Protein AF-A0A958J707-F1 (afdb_monomer_lite)

Radius of gyration: 24.44 Å; chains: 1; bounding box: 51×22×70 Å

Foldseek 3Di:
DVVVVVVVVVCVCCPDPVNVVVVVVVVVVVVVLLVQLQVVLVVQQVVLVVLVVVLVVVVVPDPDPVPDDDDDQDRDDSVCSSVVPVNVVVVRD

Structure (mmCIF, N/CA/C/O backbone):
data_AF-A0A958J707-F1
#
_entry.id   AF-A0A958J707-F1
#
loop_
_atom_site.group_PDB
_atom_site.id
_atom_site.type_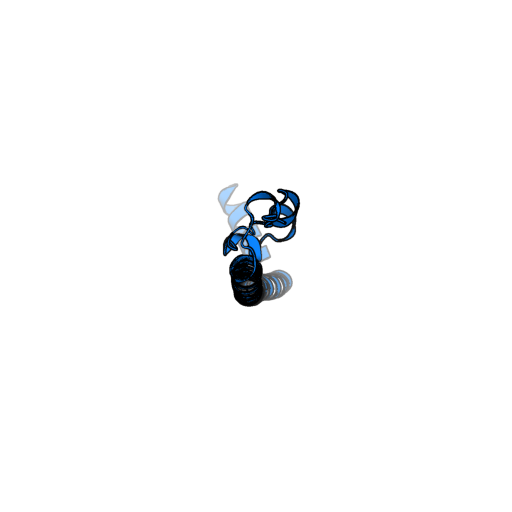symbol
_atom_site.label_atom_id
_atom_site.label_alt_id
_atom_site.label_comp_id
_atom_site.label_asym_id
_atom_site.label_entity_id
_atom_site.label_seq_id
_atom_site.pdbx_PDB_ins_code
_atom_site.Cartn_x
_atom_site.Cartn_y
_atom_site.Cartn_z
_atom_site.occupancy
_atom_site.B_iso_or_equiv
_atom_site.auth_seq_id
_atom_site.auth_comp_id
_atom_site.auth_asym_id
_atom_site.auth_atom_id
_atom_site.pdbx_PDB_model_num
ATOM 1 N N . MET A 1 1 ? -16.411 9.822 37.894 1.00 76.19 1 MET A N 1
ATOM 2 C CA . MET A 1 1 ? -17.665 10.195 37.204 1.00 76.19 1 MET A CA 1
ATOM 3 C C . MET A 1 1 ? -17.485 10.176 35.685 1.00 76.19 1 MET A C 1
ATOM 5 O O . MET A 1 1 ? -17.980 9.247 35.069 1.00 76.19 1 MET A O 1
ATOM 9 N N . LEU A 1 2 ? -16.693 11.081 35.089 1.00 82.06 2 LEU A N 1
ATOM 10 C CA . LEU A 1 2 ? -16.462 11.157 33.629 1.00 82.06 2 LEU A CA 1
ATOM 11 C C . LEU A 1 2 ? -15.977 9.849 32.973 1.00 82.06 2 LEU A C 1
ATOM 13 O O . LEU A 1 2 ? -16.553 9.413 31.986 1.00 82.06 2 LEU A O 1
ATOM 17 N N . LYS A 1 3 ? -14.980 9.174 33.561 1.00 88.00 3 LYS A N 1
ATOM 18 C CA . LYS A 1 3 ? -14.465 7.883 33.058 1.00 88.00 3 LYS A CA 1
ATOM 19 C C . LYS A 1 3 ? -15.549 6.799 32.959 1.00 88.00 3 LYS A C 1
ATOM 21 O O . LYS A 1 3 ? -15.589 6.061 31.987 1.00 88.00 3 LYS A O 1
ATOM 26 N N . LEU A 1 4 ? -16.426 6.736 33.961 1.00 88.56 4 LEU A N 1
ATOM 27 C CA . LEU A 1 4 ? -17.501 5.744 34.064 1.00 88.56 4 LEU A CA 1
ATOM 28 C C . LEU A 1 4 ? -18.600 5.996 33.023 1.00 88.56 4 LEU A C 1
ATOM 30 O O . LEU A 1 4 ? -19.151 5.055 32.466 1.00 88.56 4 LEU A O 1
ATOM 34 N N . ILE A 1 5 ? -18.874 7.272 32.739 1.00 90.31 5 ILE A N 1
ATOM 35 C CA . ILE A 1 5 ? -19.792 7.690 31.675 1.00 90.31 5 ILE A CA 1
ATOM 36 C C . ILE A 1 5 ? -19.211 7.316 30.309 1.00 90.31 5 ILE A C 1
ATOM 38 O O . ILE A 1 5 ? -19.876 6.635 29.540 1.00 90.31 5 ILE A O 1
ATOM 42 N N . ILE A 1 6 ? -17.950 7.673 30.041 1.00 89.88 6 ILE A N 1
ATOM 43 C CA . ILE A 1 6 ? -17.283 7.349 28.771 1.00 89.88 6 ILE A CA 1
ATOM 44 C C . ILE A 1 6 ? -17.258 5.836 28.536 1.00 89.88 6 ILE A C 1
ATOM 46 O O . ILE A 1 6 ? -17.592 5.386 27.447 1.00 89.88 6 ILE A O 1
ATOM 50 N N . GLU A 1 7 ? -16.898 5.043 29.548 1.00 89.62 7 GLU A N 1
ATOM 51 C CA . GLU A 1 7 ? -16.846 3.582 29.433 1.00 89.62 7 GLU A CA 1
ATOM 52 C C . GLU A 1 7 ? -18.215 2.973 29.104 1.00 89.62 7 GLU A C 1
ATOM 54 O O . GLU A 1 7 ? -18.305 2.045 28.296 1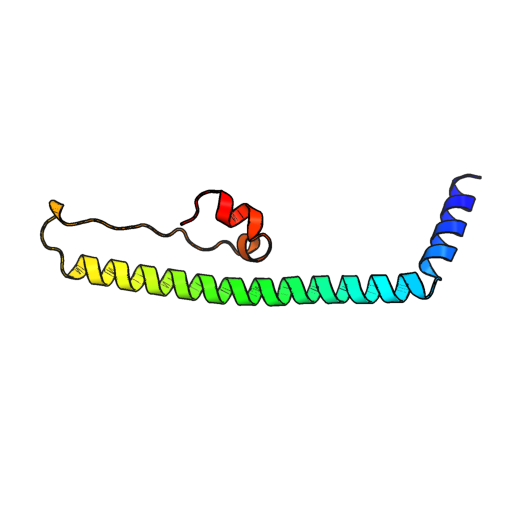.00 89.62 7 GLU A O 1
ATOM 59 N N . LYS A 1 8 ? -19.285 3.515 29.694 1.00 89.50 8 LYS A N 1
ATOM 60 C CA . LYS A 1 8 ? -20.651 3.065 29.432 1.00 89.50 8 LYS A CA 1
ATOM 61 C C . LYS A 1 8 ? -21.078 3.380 27.994 1.00 89.50 8 LYS A C 1
ATOM 63 O O . LYS A 1 8 ? -21.508 2.471 27.289 1.00 89.50 8 LYS A O 1
ATOM 68 N N . GLU A 1 9 ? -20.886 4.621 27.550 1.00 89.31 9 GLU A N 1
ATOM 69 C CA . GLU A 1 9 ? -21.246 5.072 26.196 1.00 89.31 9 GLU A CA 1
ATOM 70 C C . GLU A 1 9 ? -20.440 4.336 25.110 1.00 89.31 9 GLU A C 1
ATOM 72 O O . GLU A 1 9 ? -20.980 3.946 24.071 1.00 89.31 9 GLU A O 1
ATOM 77 N N . LEU A 1 10 ? -19.149 4.067 25.358 1.00 86.38 10 LEU A N 1
ATOM 78 C CA . LEU A 1 10 ? -18.317 3.287 24.438 1.00 86.38 10 LEU A CA 1
ATOM 79 C C . LEU A 1 10 ? -18.820 1.847 24.321 1.00 86.38 10 LEU A C 1
ATOM 81 O O . LEU A 1 10 ? -18.911 1.314 23.218 1.00 86.38 10 LEU A O 1
ATOM 85 N N . ARG A 1 11 ? -19.150 1.209 25.450 1.00 88.44 11 ARG A N 1
ATOM 86 C CA . ARG A 1 11 ? -19.651 -0.171 25.472 1.00 88.44 11 ARG A CA 1
ATOM 87 C C . ARG A 1 11 ? -21.000 -0.289 24.769 1.00 88.44 11 ARG A C 1
ATOM 89 O O . ARG A 1 11 ? -21.220 -1.265 24.058 1.00 88.44 11 ARG A O 1
ATOM 96 N N . GLU A 1 12 ? -21.869 0.700 24.934 1.00 89.06 12 GLU A N 1
ATOM 97 C CA . GLU A 1 12 ? -23.159 0.764 24.249 1.00 89.06 12 GLU A CA 1
ATOM 98 C C . GLU A 1 12 ? -22.988 0.962 22.735 1.00 89.06 12 GLU A C 1
ATOM 100 O O . GLU A 1 12 ? -23.604 0.255 21.936 1.00 89.06 12 GLU A O 1
ATOM 105 N N . THR A 1 13 ? -22.061 1.834 22.331 1.00 83.75 13 THR A N 1
ATOM 106 C CA . THR A 1 13 ? -21.736 2.067 20.917 1.00 83.75 13 THR A CA 1
ATOM 107 C C . THR A 1 13 ? -21.125 0.826 20.261 1.00 83.75 13 THR A C 1
ATOM 109 O O . THR A 1 13 ? -21.558 0.428 19.182 1.00 83.75 13 THR A O 1
ATOM 112 N N . ILE A 1 14 ? -20.158 0.177 20.919 1.00 85.00 14 ILE A N 1
ATOM 113 C CA . ILE A 1 14 ? -19.479 -1.027 20.412 1.00 85.00 14 ILE A CA 1
ATOM 114 C C . ILE A 1 14 ? -20.430 -2.230 20.373 1.00 85.00 14 ILE A C 1
ATOM 116 O O . ILE A 1 14 ? -20.348 -3.051 19.461 1.00 85.00 14 ILE A O 1
ATOM 120 N N . GLY A 1 15 ? -21.347 -2.333 21.339 1.00 84.56 15 GLY A N 1
ATOM 121 C CA . GLY A 1 15 ? -22.362 -3.387 21.390 1.00 84.56 15 GLY A CA 1
ATOM 122 C C . GLY A 1 15 ? -23.477 -3.237 20.350 1.00 84.56 15 GLY A C 1
ATOM 123 O O . GLY A 1 15 ? -24.259 -4.167 20.154 1.00 84.56 15 GLY A O 1
ATOM 124 N N . SER A 1 16 ? -23.564 -2.090 19.670 1.00 90.44 16 SER A N 1
ATOM 125 C CA . SER A 1 16 ? -24.568 -1.852 18.637 1.00 90.44 16 SER A CA 1
ATOM 126 C C . SER A 1 16 ? -24.287 -2.688 17.388 1.00 90.44 16 SER A C 1
ATOM 128 O O . SER A 1 16 ? -23.201 -2.641 16.808 1.00 90.44 16 SER A O 1
ATOM 130 N N . SER A 1 17 ? -25.303 -3.399 16.895 1.00 86.81 17 SER A N 1
ATOM 131 C CA . SER A 1 17 ? -25.207 -4.179 15.653 1.00 86.81 17 SER A CA 1
ATOM 132 C C . SER A 1 17 ? -24.805 -3.323 14.448 1.00 86.81 17 SER A C 1
ATOM 134 O O . SER A 1 17 ? -24.086 -3.790 13.567 1.00 86.81 17 SER A O 1
ATOM 136 N N . ARG A 1 18 ? -25.200 -2.043 14.428 1.00 89.44 18 ARG A N 1
ATOM 137 C CA . ARG A 1 18 ? -24.814 -1.093 13.374 1.00 89.44 18 ARG A CA 1
ATOM 138 C C . ARG A 1 18 ? -23.312 -0.817 13.373 1.00 89.44 18 ARG A C 1
ATOM 140 O O . ARG A 1 18 ? -22.735 -0.721 12.295 1.00 89.44 18 ARG A O 1
ATOM 147 N N . PHE A 1 19 ? -22.696 -0.718 14.554 1.00 90.75 19 PHE A N 1
ATOM 148 C CA . PHE A 1 19 ? -21.252 -0.528 14.691 1.00 90.75 19 PHE A CA 1
ATOM 149 C C . PHE A 1 19 ? -20.491 -1.763 14.215 1.00 90.75 19 PHE A C 1
ATOM 151 O O . PHE A 1 19 ? -19.547 -1.635 13.446 1.00 90.75 19 PHE A O 1
ATOM 158 N N . ALA A 1 20 ? -20.932 -2.963 14.601 1.00 91.06 20 ALA A N 1
ATOM 159 C CA . ALA A 1 20 ? -20.294 -4.202 14.159 1.00 91.06 20 ALA A CA 1
ATOM 160 C C . ALA A 1 20 ? -20.316 -4.353 12.626 1.00 91.06 20 ALA A C 1
ATOM 162 O O . ALA A 1 20 ? -19.303 -4.707 12.022 1.00 91.06 20 ALA A O 1
ATOM 163 N N . ILE A 1 21 ? -21.450 -4.034 11.989 1.00 94.56 21 ILE A N 1
ATOM 164 C CA . ILE A 1 21 ? -21.594 -4.092 10.528 1.00 94.56 21 ILE A CA 1
ATOM 165 C C . ILE A 1 21 ? -20.696 -3.054 9.849 1.00 94.56 21 ILE A C 1
ATOM 167 O O . ILE A 1 21 ? -19.938 -3.404 8.946 1.00 94.56 21 ILE A O 1
ATOM 171 N N . SER A 1 22 ? -20.752 -1.788 10.275 1.00 93.50 22 SER A N 1
ATOM 172 C CA . SER A 1 22 ? -19.947 -0.731 9.655 1.00 93.50 22 SER A CA 1
ATOM 173 C C . SER A 1 22 ? -18.451 -0.961 9.864 1.00 93.50 22 SER A C 1
ATOM 175 O O . SER A 1 22 ? -17.679 -0.830 8.918 1.00 93.50 22 SER A O 1
ATOM 177 N N . PHE A 1 23 ? -18.042 -1.388 11.060 1.00 92.88 23 PHE A N 1
ATOM 178 C CA . PHE A 1 23 ? -16.663 -1.756 11.359 1.00 92.88 23 PHE A CA 1
ATOM 179 C C . PHE A 1 23 ? -16.187 -2.916 10.482 1.00 92.88 23 PHE A C 1
ATOM 181 O O . PHE A 1 23 ? -15.109 -2.832 9.899 1.00 92.88 23 PHE A O 1
ATOM 188 N N . GLY A 1 24 ? -16.999 -3.967 10.334 1.00 95.12 24 GLY A N 1
ATOM 189 C CA . GLY A 1 24 ? -16.676 -5.109 9.480 1.00 95.12 24 GLY A CA 1
ATOM 190 C C . GLY A 1 24 ? -16.499 -4.714 8.014 1.00 95.12 24 GLY A C 1
ATOM 191 O O . GLY A 1 24 ? -15.512 -5.103 7.390 1.00 95.12 24 GLY A O 1
ATOM 192 N N . ILE A 1 25 ? -17.403 -3.886 7.480 1.00 96.50 25 ILE A N 1
ATOM 193 C CA . ILE A 1 25 ? -17.300 -3.366 6.110 1.00 96.50 25 ILE A CA 1
ATOM 194 C C . ILE A 1 25 ? -16.029 -2.524 5.957 1.00 96.50 25 ILE A C 1
ATOM 196 O O . ILE A 1 25 ? -15.256 -2.758 5.032 1.00 96.50 25 ILE A O 1
ATOM 200 N N . CYS A 1 26 ? -15.768 -1.585 6.869 1.00 95.12 26 CYS A N 1
ATOM 201 C CA . CYS A 1 26 ? -14.574 -0.741 6.813 1.00 95.12 26 CYS A CA 1
ATOM 202 C C . CYS A 1 26 ? -13.281 -1.559 6.901 1.00 95.12 26 CYS A C 1
ATOM 204 O O . CYS A 1 26 ? -12.364 -1.334 6.116 1.00 95.12 26 CYS A O 1
ATOM 206 N N . ALA A 1 27 ? -13.207 -2.533 7.809 1.00 96.19 27 ALA A N 1
ATOM 207 C CA . ALA A 1 27 ? -12.050 -3.412 7.937 1.00 96.19 27 ALA A CA 1
ATOM 208 C C . ALA A 1 27 ? -11.801 -4.205 6.644 1.00 96.19 27 ALA A C 1
ATOM 210 O O . ALA A 1 27 ? -10.668 -4.277 6.166 1.00 96.19 27 ALA A O 1
ATOM 211 N N . LEU A 1 28 ? -12.863 -4.742 6.037 1.00 96.56 28 LEU A N 1
ATOM 212 C CA . LEU A 1 28 ? -12.770 -5.467 4.773 1.00 96.56 28 LEU A CA 1
ATOM 213 C C . LEU A 1 28 ? -12.318 -4.552 3.629 1.00 96.56 28 LEU A C 1
ATOM 215 O O . LEU A 1 28 ? -11.446 -4.935 2.851 1.00 96.56 28 LEU A O 1
ATOM 219 N N . LEU A 1 29 ? -12.852 -3.332 3.552 1.00 94.69 29 LEU A N 1
ATOM 220 C CA . LEU A 1 29 ? -12.447 -2.340 2.555 1.00 94.69 29 LEU A CA 1
ATOM 221 C C . LEU A 1 29 ? -10.980 -1.927 2.709 1.00 94.69 29 LEU A C 1
ATOM 223 O O . LEU A 1 29 ? -10.293 -1.783 1.703 1.00 94.69 29 LEU A O 1
ATOM 227 N N . ILE A 1 30 ? -10.478 -1.785 3.940 1.00 91.69 30 ILE A N 1
ATOM 228 C CA . ILE A 1 30 ? -9.060 -1.497 4.192 1.00 91.69 30 ILE A CA 1
ATOM 229 C C . ILE A 1 30 ? -8.188 -2.632 3.642 1.00 91.69 30 ILE A C 1
ATOM 231 O O . ILE A 1 30 ? -7.243 -2.371 2.900 1.00 91.69 30 ILE A O 1
ATOM 235 N N . ILE A 1 31 ? -8.522 -3.892 3.938 1.00 94.06 31 ILE A N 1
ATOM 236 C CA . ILE A 1 31 ? -7.780 -5.053 3.417 1.00 94.06 31 ILE A CA 1
ATOM 237 C C . ILE A 1 31 ? -7.823 -5.081 1.883 1.00 94.06 31 ILE A C 1
ATOM 239 O O . ILE A 1 31 ? -6.793 -5.281 1.236 1.00 94.06 31 ILE A O 1
ATOM 243 N N . LEU A 1 32 ? -8.997 -4.838 1.295 1.00 91.81 32 LEU A N 1
ATOM 244 C CA . LEU A 1 32 ? -9.169 -4.780 -0.155 1.00 91.81 32 LEU A CA 1
ATOM 245 C C . LEU A 1 32 ? -8.314 -3.666 -0.779 1.00 91.81 32 LEU A C 1
ATOM 247 O O . LEU A 1 32 ? -7.687 -3.887 -1.813 1.00 91.81 32 LEU A O 1
ATOM 251 N N . ALA A 1 33 ? -8.241 -2.496 -0.143 1.00 89.31 33 ALA A N 1
ATOM 252 C CA . ALA A 1 33 ? -7.421 -1.382 -0.606 1.00 89.31 33 ALA A CA 1
ATOM 253 C C . ALA A 1 33 ? -5.931 -1.753 -0.637 1.00 89.31 33 ALA A C 1
ATOM 255 O O . ALA A 1 33 ? -5.255 -1.477 -1.629 1.00 89.31 33 ALA A O 1
ATOM 256 N N . PHE A 1 34 ? -5.429 -2.453 0.386 1.00 88.94 34 PHE A N 1
ATOM 257 C CA . PHE A 1 34 ? -4.058 -2.972 0.379 1.00 88.94 34 PHE A CA 1
ATOM 258 C C . PHE A 1 34 ? -3.828 -4.010 -0.722 1.00 88.94 34 PHE A C 1
ATOM 260 O O . PHE A 1 34 ? -2.803 -3.960 -1.403 1.00 88.94 34 PHE A O 1
ATOM 267 N N . TYR A 1 35 ? -4.780 -4.920 -0.936 1.00 90.56 35 TYR A N 1
ATOM 268 C CA . TYR A 1 35 ? -4.692 -5.922 -1.997 1.00 90.56 35 TYR A CA 1
ATOM 269 C C . TYR A 1 35 ? -4.625 -5.281 -3.392 1.00 90.56 35 TYR A C 1
ATOM 271 O O . TYR A 1 35 ? -3.747 -5.606 -4.195 1.00 90.56 35 TYR A O 1
ATOM 279 N N . VAL A 1 36 ? -5.519 -4.330 -3.671 1.00 89.38 36 VAL A N 1
ATOM 280 C CA . VAL A 1 36 ? -5.541 -3.595 -4.943 1.00 89.38 36 VAL A CA 1
ATOM 281 C C . VAL A 1 36 ? -4.279 -2.747 -5.104 1.00 89.38 36 VAL A C 1
ATOM 283 O O . VAL A 1 36 ? -3.676 -2.767 -6.176 1.00 89.38 36 VAL A O 1
ATOM 286 N N . GLY A 1 37 ? -3.825 -2.068 -4.047 1.00 87.00 37 GLY A N 1
ATOM 287 C CA . GLY A 1 37 ? -2.582 -1.295 -4.056 1.00 87.00 37 GLY A CA 1
ATOM 288 C C . GLY A 1 37 ? -1.360 -2.155 -4.392 1.00 87.00 37 GLY A C 1
ATOM 289 O O . GLY A 1 37 ? -0.568 -1.793 -5.260 1.00 87.00 37 GLY A O 1
ATOM 290 N N . ALA A 1 38 ? -1.238 -3.340 -3.787 1.00 87.88 38 ALA A N 1
ATOM 291 C CA . ALA A 1 38 ? -0.153 -4.275 -4.088 1.00 87.88 38 ALA A CA 1
ATOM 292 C C . ALA A 1 38 ? -0.174 -4.737 -5.554 1.00 87.88 38 ALA A C 1
ATOM 294 O O . ALA A 1 38 ? 0.872 -4.800 -6.204 1.00 87.88 38 ALA A O 1
ATOM 295 N N . ARG A 1 39 ? -1.362 -5.018 -6.101 1.00 88.00 39 ARG A N 1
ATOM 296 C CA . ARG A 1 39 ? -1.507 -5.405 -7.508 1.00 88.00 39 ARG A CA 1
ATOM 297 C C . ARG A 1 39 ? -1.170 -4.256 -8.458 1.00 88.00 39 ARG A C 1
ATOM 299 O O . ARG A 1 39 ? -0.458 -4.472 -9.435 1.00 88.00 39 ARG A O 1
ATOM 306 N N . ASN A 1 40 ? -1.614 -3.040 -8.153 1.00 85.69 40 ASN A N 1
ATOM 307 C CA . ASN A 1 40 ? -1.277 -1.855 -8.940 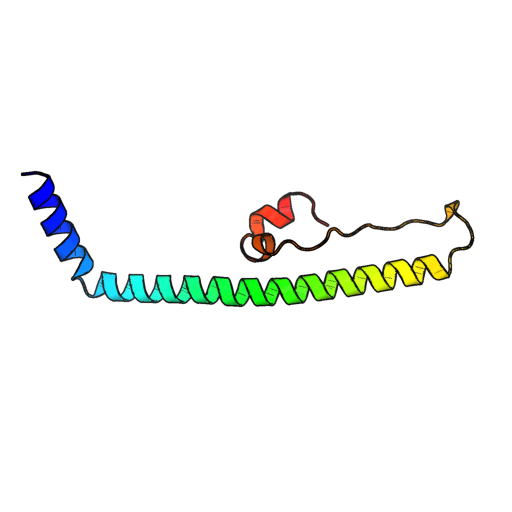1.00 85.69 40 ASN A CA 1
ATOM 308 C C . ASN A 1 40 ? 0.231 -1.592 -8.948 1.00 85.69 40 ASN A C 1
ATOM 310 O O . ASN A 1 40 ? 0.784 -1.308 -10.005 1.00 85.69 40 ASN A O 1
ATOM 314 N N . TYR A 1 41 ? 0.917 -1.772 -7.814 1.00 86.56 41 TYR A N 1
ATOM 315 C CA . TYR A 1 41 ? 2.373 -1.639 -7.752 1.00 86.56 41 TYR A CA 1
ATOM 316 C C . TYR A 1 41 ? 3.094 -2.582 -8.728 1.00 86.56 41 TYR A C 1
ATOM 318 O O . TYR A 1 41 ? 4.028 -2.164 -9.413 1.00 86.56 41 TYR A O 1
ATOM 326 N N . GLN A 1 42 ? 2.647 -3.838 -8.828 1.00 87.50 42 GLN A N 1
ATOM 327 C CA . GLN A 1 42 ? 3.211 -4.801 -9.781 1.00 87.50 42 GLN A CA 1
ATOM 328 C C . GLN A 1 42 ? 2.994 -4.361 -11.233 1.00 87.50 42 GLN A C 1
ATOM 330 O O . GLN A 1 42 ? 3.914 -4.453 -12.043 1.00 87.50 42 GLN A O 1
ATOM 335 N N . VAL A 1 43 ? 1.809 -3.834 -11.555 1.00 87.25 43 VAL A N 1
ATOM 336 C CA . VAL A 1 43 ? 1.506 -3.305 -12.894 1.00 87.25 43 VAL A CA 1
ATOM 337 C C . VAL A 1 43 ? 2.408 -2.116 -13.228 1.00 87.25 43 VAL A C 1
ATOM 339 O O . VAL A 1 43 ? 3.019 -2.097 -14.293 1.00 87.25 43 VAL A O 1
ATOM 342 N N . THR A 1 44 ? 2.564 -1.156 -12.313 1.00 84.81 44 THR A N 1
ATOM 343 C CA . THR A 1 44 ? 3.436 0.007 -12.536 1.00 84.81 44 THR A CA 1
ATOM 344 C C . THR A 1 44 ? 4.914 -0.388 -12.622 1.00 84.81 44 THR A C 1
ATOM 346 O O . THR A 1 44 ? 5.652 0.186 -13.417 1.00 84.81 44 THR A O 1
ATOM 349 N N . ARG A 1 45 ? 5.367 -1.398 -11.861 1.00 88.44 45 ARG A N 1
ATOM 350 C CA . ARG A 1 45 ? 6.718 -1.976 -12.015 1.00 88.44 45 ARG A CA 1
ATOM 351 C C . ARG A 1 45 ? 6.931 -2.544 -13.413 1.00 88.44 45 ARG A C 1
ATOM 353 O O . ARG A 1 45 ? 7.943 -2.222 -14.025 1.00 88.44 45 ARG A O 1
ATOM 360 N N . ALA A 1 46 ? 5.979 -3.320 -13.923 1.00 87.62 46 ALA A N 1
ATOM 361 C CA . ALA A 1 46 ? 6.065 -3.882 -15.268 1.00 87.62 46 ALA A CA 1
ATOM 362 C C . ALA A 1 46 ? 6.080 -2.788 -16.351 1.00 87.62 46 ALA A C 1
ATOM 364 O O . ALA A 1 46 ? 6.856 -2.873 -17.299 1.00 87.62 46 ALA A O 1
ATOM 365 N N . GLN A 1 47 ? 5.275 -1.731 -16.190 1.00 85.62 47 GLN A N 1
ATOM 366 C CA . GLN A 1 47 ? 5.282 -0.573 -17.093 1.00 85.62 47 GLN A CA 1
ATOM 367 C C . GLN A 1 47 ? 6.629 0.158 -17.085 1.00 85.62 47 GLN A C 1
ATOM 369 O O . GLN A 1 47 ? 7.159 0.471 -18.146 1.00 85.62 47 GLN A O 1
ATOM 374 N N . TYR A 1 48 ? 7.203 0.381 -15.900 1.00 86.81 48 TYR A N 1
ATOM 375 C CA . TYR A 1 48 ? 8.525 0.989 -15.752 1.00 86.81 48 TYR A CA 1
ATOM 376 C C . TYR A 1 48 ? 9.620 0.155 -16.435 1.00 86.81 48 TYR A C 1
ATOM 378 O O . TYR A 1 48 ? 10.455 0.696 -17.152 1.00 86.81 48 TYR A O 1
ATOM 386 N N . GLU A 1 49 ? 9.612 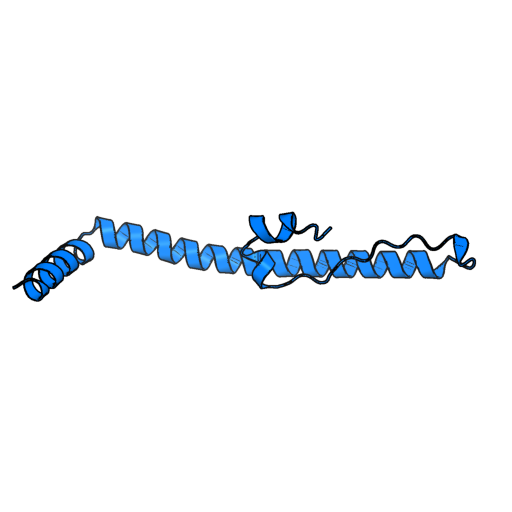-1.166 -16.241 1.00 87.75 49 GLU A N 1
ATOM 387 C CA . GLU A 1 49 ? 10.597 -2.062 -16.858 1.00 87.75 49 GLU A CA 1
ATOM 388 C C . GLU A 1 49 ? 10.460 -2.107 -18.385 1.00 87.75 49 GLU A C 1
ATOM 390 O O . GLU A 1 49 ? 11.469 -2.064 -19.087 1.00 87.75 49 GLU A O 1
ATOM 395 N N . ALA A 1 50 ? 9.230 -2.109 -18.908 1.00 86.94 50 ALA A N 1
ATOM 396 C CA . ALA A 1 50 ? 8.980 -2.027 -20.345 1.00 86.94 50 ALA A CA 1
ATOM 397 C C . ALA A 1 50 ? 9.463 -0.694 -20.945 1.00 86.94 50 ALA A C 1
ATOM 399 O O . ALA A 1 50 ? 10.097 -0.692 -21.999 1.00 86.94 50 ALA A O 1
ATOM 400 N N . ALA A 1 51 ? 9.210 0.428 -20.263 1.00 85.38 51 ALA A N 1
ATOM 401 C CA . ALA A 1 51 ? 9.672 1.744 -20.699 1.00 85.38 51 ALA A CA 1
ATOM 402 C C . ALA A 1 51 ? 11.206 1.843 -20.701 1.00 85.38 51 ALA A C 1
ATOM 404 O O . ALA A 1 51 ? 11.788 2.381 -21.639 1.00 85.38 51 ALA A O 1
ATOM 405 N N . LEU A 1 52 ? 11.867 1.273 -19.688 1.00 87.25 52 LEU A N 1
ATOM 406 C CA . LEU A 1 52 ? 13.326 1.219 -19.614 1.00 87.25 52 LEU A CA 1
ATOM 407 C C . LEU A 1 52 ? 13.926 0.366 -20.739 1.00 87.25 52 LEU A C 1
ATOM 409 O O . LEU A 1 52 ? 14.897 0.782 -21.366 1.00 87.25 52 LEU A O 1
ATOM 413 N N . ALA A 1 53 ? 13.338 -0.798 -21.022 1.00 87.50 53 ALA A N 1
ATOM 414 C CA . ALA A 1 53 ? 13.787 -1.656 -22.116 1.00 87.50 53 ALA A CA 1
ATOM 415 C C . ALA A 1 53 ? 13.646 -0.967 -23.483 1.00 87.50 53 ALA A C 1
ATOM 417 O O . ALA A 1 53 ? 14.557 -1.042 -24.305 1.00 87.50 53 ALA A O 1
ATOM 418 N N . GLU A 1 54 ? 12.537 -0.260 -23.719 1.00 85.31 54 GLU A N 1
ATOM 419 C CA . GLU A 1 54 ? 12.341 0.490 -24.962 1.00 85.31 54 GLU A CA 1
ATOM 420 C C . GLU A 1 54 ? 13.306 1.675 -25.076 1.00 85.31 54 GLU A C 1
ATOM 422 O O . GLU A 1 54 ? 13.859 1.903 -26.149 1.00 85.31 54 GLU A O 1
ATOM 427 N N . ASN A 1 55 ? 13.565 2.391 -23.978 1.00 84.62 55 ASN A N 1
ATOM 428 C CA . ASN A 1 55 ? 14.525 3.490 -23.974 1.00 84.62 55 ASN A CA 1
ATOM 429 C C . ASN A 1 55 ? 15.939 3.000 -24.329 1.00 84.62 55 ASN A C 1
ATOM 431 O O . ASN A 1 55 ? 16.571 3.550 -25.228 1.00 84.62 55 ASN A O 1
ATOM 435 N N . LEU A 1 56 ? 16.389 1.896 -23.721 1.00 85.19 56 LEU A N 1
ATOM 436 C CA . LEU A 1 56 ? 17.671 1.270 -24.059 1.00 85.19 56 LEU A CA 1
ATOM 437 C C . LEU A 1 56 ? 17.736 0.853 -25.534 1.00 85.19 56 LEU A C 1
ATOM 439 O O . LEU A 1 56 ? 18.726 1.129 -26.207 1.00 85.19 56 LEU A O 1
ATOM 443 N N . ARG A 1 57 ? 16.661 0.258 -26.062 1.00 84.50 57 ARG A N 1
ATOM 444 C CA . ARG A 1 57 ? 16.576 -0.151 -27.471 1.00 84.50 57 ARG A CA 1
ATOM 445 C C . ARG A 1 57 ? 16.659 1.035 -28.433 1.00 84.50 57 ARG A C 1
ATOM 447 O O . ARG A 1 57 ? 17.268 0.924 -29.493 1.00 84.50 57 ARG A O 1
ATOM 454 N N . GLN A 1 58 ? 16.062 2.171 -28.077 1.00 80.94 58 GLN A N 1
ATOM 455 C CA . GLN A 1 58 ? 16.176 3.400 -28.864 1.00 80.94 58 GLN A CA 1
ATOM 456 C C . GLN A 1 58 ? 17.606 3.948 -28.839 1.00 80.94 58 GLN A C 1
ATOM 458 O O . GLN A 1 58 ? 18.095 4.399 -29.870 1.00 80.94 58 GLN A O 1
ATOM 463 N N . MET A 1 59 ? 18.302 3.845 -27.704 1.00 79.25 59 MET A N 1
ATOM 464 C CA . MET A 1 59 ? 19.696 4.279 -27.580 1.00 79.25 59 MET A CA 1
ATOM 465 C C . MET A 1 59 ? 20.684 3.394 -28.351 1.00 79.25 59 MET A C 1
ATOM 467 O O . MET A 1 59 ? 21.664 3.917 -28.873 1.00 79.25 59 MET A O 1
ATOM 471 N N . GLU A 1 60 ? 20.430 2.088 -28.485 1.00 81.19 60 GLU A N 1
ATOM 472 C CA . GLU A 1 60 ? 21.290 1.167 -29.255 1.00 81.19 60 GLU A CA 1
ATOM 473 C C . GLU A 1 60 ? 21.448 1.571 -30.733 1.00 81.19 60 GLU A C 1
ATOM 475 O O . GLU A 1 60 ? 22.467 1.266 -31.353 1.00 81.19 60 GLU A O 1
ATOM 480 N N . GLY A 1 61 ? 20.461 2.269 -31.303 1.00 74.38 61 GLY A N 1
ATOM 481 C CA . GLY A 1 61 ? 20.483 2.735 -32.693 1.00 74.38 61 GLY A CA 1
ATOM 482 C C . GLY A 1 61 ? 21.080 4.129 -32.900 1.00 74.38 61 GLY A C 1
ATOM 483 O O . GLY A 1 61 ? 21.215 4.559 -34.047 1.00 74.38 61 GLY A O 1
ATOM 484 N N . ILE A 1 62 ? 21.417 4.852 -31.828 1.00 80.88 62 ILE A N 1
ATOM 485 C CA . ILE A 1 62 ? 21.853 6.250 -31.903 1.00 80.88 62 ILE A CA 1
ATOM 486 C C . ILE A 1 62 ? 23.382 6.316 -31.874 1.00 80.88 62 ILE A C 1
ATOM 488 O O . ILE A 1 62 ? 24.022 5.996 -30.877 1.00 80.88 62 ILE A O 1
ATOM 492 N N . THR A 1 63 ? 23.980 6.776 -32.974 1.00 76.00 63 THR A N 1
ATOM 493 C CA . THR A 1 63 ? 25.437 6.972 -33.100 1.00 76.00 63 THR A CA 1
ATOM 494 C C . THR A 1 63 ? 25.882 8.422 -32.904 1.00 76.00 63 THR A C 1
ATOM 496 O O . THR A 1 63 ? 27.080 8.682 -32.820 1.00 76.00 63 THR A O 1
ATOM 499 N N . ASP A 1 64 ? 24.937 9.366 -32.862 1.00 78.94 64 ASP A N 1
ATOM 500 C CA . ASP A 1 64 ? 25.195 10.797 -32.686 1.00 78.94 64 ASP A CA 1
ATOM 501 C C . ASP A 1 64 ? 24.608 11.288 -31.357 1.00 78.94 64 ASP A C 1
ATOM 503 O O . ASP A 1 64 ? 23.412 11.157 -31.093 1.00 78.94 64 ASP A O 1
ATOM 507 N N . TRP A 1 65 ? 25.454 11.898 -30.529 1.00 76.31 65 TRP A N 1
ATOM 508 C CA . TRP A 1 65 ? 25.077 12.457 -29.233 1.00 76.31 65 TRP A CA 1
ATOM 509 C C . TRP A 1 65 ? 24.022 13.563 -29.341 1.00 76.31 65 TRP A C 1
ATOM 511 O O . TRP A 1 65 ? 23.261 13.760 -28.398 1.00 76.31 65 TRP A O 1
ATOM 521 N N . MET A 1 66 ? 23.938 14.260 -30.479 1.00 79.31 66 MET A N 1
ATOM 522 C CA . MET A 1 66 ? 22.926 15.298 -30.702 1.00 79.31 66 MET A CA 1
ATOM 523 C C . MET A 1 66 ? 21.512 14.746 -30.943 1.00 79.31 66 MET A C 1
ATOM 525 O O . MET A 1 66 ? 20.555 15.514 -30.899 1.00 79.31 66 MET A O 1
ATOM 529 N N . MET A 1 67 ? 21.365 13.439 -31.185 1.00 75.88 67 MET A N 1
ATOM 530 C CA . MET A 1 67 ? 20.071 12.771 -31.394 1.00 75.88 67 MET A CA 1
ATOM 531 C C . MET A 1 67 ? 19.514 12.104 -30.127 1.00 75.88 67 MET A C 1
ATOM 533 O O . MET A 1 67 ? 18.440 11.508 -30.172 1.00 75.88 67 MET A O 1
ATOM 537 N N . VAL A 1 68 ? 20.226 12.186 -28.998 1.00 74.75 68 VAL A N 1
ATOM 538 C CA . VAL A 1 68 ? 19.790 11.584 -27.733 1.00 74.75 68 VAL A CA 1
ATOM 539 C C . VAL A 1 68 ? 18.733 12.472 -27.070 1.00 74.75 68 VAL A C 1
ATOM 541 O O . VAL A 1 68 ? 19.064 13.426 -26.370 1.00 74.75 68 VAL A O 1
ATOM 544 N N . ASP A 1 69 ? 17.461 12.126 -27.259 1.00 73.06 69 ASP A N 1
ATOM 545 C CA . ASP A 1 69 ? 16.322 12.687 -26.525 1.00 73.06 69 ASP A CA 1
ATOM 546 C C . ASP A 1 69 ? 15.636 11.561 -25.738 1.00 73.06 69 ASP A C 1
ATOM 548 O O . ASP A 1 69 ? 14.889 10.754 -26.292 1.00 73.06 69 ASP A O 1
ATOM 552 N N . GLN A 1 70 ? 15.974 11.435 -24.451 1.00 67.50 70 GLN A N 1
ATOM 553 C CA . GLN A 1 70 ? 15.498 10.352 -23.588 1.00 67.50 70 GLN A CA 1
ATOM 554 C C . GLN A 1 70 ? 14.681 10.895 -22.416 1.00 67.50 70 GLN A C 1
ATOM 556 O O . GLN A 1 70 ? 15.138 11.744 -21.650 1.00 67.50 70 GLN A O 1
ATOM 561 N N . HIS A 1 71 ? 13.479 10.347 -22.241 1.00 70.12 71 HIS A N 1
ATOM 562 C CA . HIS A 1 71 ? 12.664 10.587 -21.055 1.00 70.12 71 HIS A CA 1
ATOM 563 C C . HIS A 1 71 ? 13.028 9.581 -19.960 1.00 70.12 71 HIS A C 1
ATOM 565 O O . HIS A 1 71 ? 12.915 8.370 -20.155 1.00 70.12 71 HIS A O 1
ATOM 571 N N . ILE A 1 72 ? 13.473 10.083 -18.806 1.00 70.69 72 ILE A N 1
ATOM 572 C CA . ILE A 1 72 ? 13.854 9.252 -17.661 1.00 70.69 72 ILE A CA 1
ATOM 573 C C . ILE A 1 72 ? 12.639 9.083 -16.755 1.00 70.69 72 ILE A C 1
ATOM 575 O O . ILE A 1 72 ? 12.275 9.988 -16.008 1.00 70.69 72 ILE A O 1
ATOM 579 N N . PHE A 1 73 ? 12.048 7.894 -16.783 1.00 73.31 73 PHE A N 1
ATOM 580 C CA . PHE A 1 73 ? 10.995 7.522 -15.846 1.00 73.31 73 PHE A CA 1
ATOM 581 C C . PHE A 1 73 ? 11.589 7.252 -14.459 1.00 73.31 73 PHE A C 1
ATOM 583 O O . PHE A 1 73 ? 12.668 6.671 -14.332 1.00 73.31 73 PHE A O 1
ATOM 590 N N . LEU A 1 74 ? 10.883 7.640 -13.395 1.00 76.88 74 LEU A N 1
ATOM 591 C CA . LEU A 1 74 ? 11.291 7.322 -12.023 1.00 76.88 74 LEU A CA 1
ATOM 592 C C . LEU A 1 74 ? 10.773 5.940 -11.596 1.00 76.88 74 LEU A C 1
ATOM 594 O O . LEU A 1 74 ? 9.650 5.566 -11.943 1.00 76.88 74 LEU A O 1
ATOM 598 N N . PRO A 1 75 ? 11.523 5.197 -10.758 1.00 78.00 75 PRO A N 1
ATOM 599 C CA . PRO A 1 75 ? 11.061 3.913 -10.258 1.00 78.00 75 PRO A CA 1
ATOM 600 C C . PRO A 1 75 ? 9.796 4.077 -9.396 1.00 78.00 75 PRO A C 1
ATOM 602 O O . PRO A 1 75 ? 9.677 5.041 -8.622 1.00 78.00 75 PRO A O 1
ATOM 605 N N . PRO A 1 76 ? 8.844 3.131 -9.486 1.00 78.56 76 PRO A N 1
ATOM 606 C CA . PRO A 1 76 ? 7.623 3.182 -8.697 1.00 78.56 76 PRO A CA 1
ATOM 607 C C . PRO A 1 76 ? 7.911 2.927 -7.215 1.00 78.56 76 PRO A C 1
ATOM 609 O O . PRO A 1 76 ? 8.656 2.014 -6.849 1.00 78.56 76 PRO A O 1
ATOM 612 N N . LEU A 1 77 ? 7.264 3.711 -6.351 1.00 79.56 77 LEU A N 1
ATOM 613 C CA . LEU A 1 77 ? 7.309 3.543 -4.898 1.00 79.56 77 LEU A CA 1
ATOM 6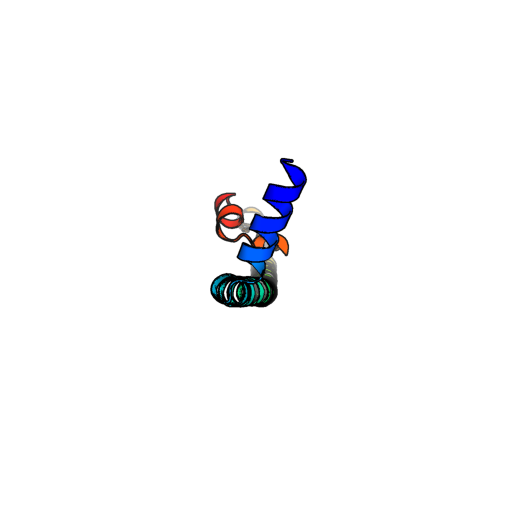14 C C . LEU A 1 77 ? 6.098 2.718 -4.430 1.00 79.56 77 LEU A C 1
ATOM 616 O O . LEU A 1 77 ? 4.977 3.042 -4.821 1.00 79.56 77 LEU A O 1
ATOM 620 N N . PRO A 1 78 ? 6.266 1.721 -3.541 1.00 77.75 78 PRO A N 1
ATOM 621 C CA . PRO A 1 78 ? 5.146 0.917 -3.039 1.00 77.75 78 PRO A CA 1
ATOM 622 C C . PRO A 1 78 ? 4.035 1.749 -2.385 1.00 77.75 78 PRO A C 1
ATOM 624 O O . PRO A 1 78 ? 2.853 1.488 -2.584 1.00 77.75 78 PRO A O 1
ATOM 627 N N . ILE A 1 79 ? 4.409 2.800 -1.650 1.00 75.75 79 ILE A N 1
ATOM 628 C CA . ILE A 1 79 ? 3.463 3.684 -0.951 1.00 75.75 79 ILE A CA 1
ATOM 629 C C . ILE A 1 79 ? 2.644 4.529 -1.945 1.00 75.75 79 ILE A C 1
ATOM 631 O O . ILE A 1 79 ? 1.480 4.830 -1.685 1.00 75.75 79 ILE A O 1
ATOM 635 N N . ALA A 1 80 ? 3.201 4.853 -3.118 1.00 73.75 80 ALA A N 1
ATOM 636 C CA . ALA A 1 80 ? 2.483 5.594 -4.157 1.00 73.75 80 ALA A CA 1
ATOM 637 C C . ALA A 1 80 ? 1.307 4.794 -4.742 1.00 73.75 80 ALA A C 1
ATOM 639 O O . ALA A 1 80 ? 0.329 5.385 -5.190 1.00 73.75 80 ALA A O 1
ATOM 640 N N . ALA A 1 81 ? 1.352 3.458 -4.673 1.00 74.25 81 ALA A N 1
ATOM 641 C CA . ALA A 1 81 ? 0.251 2.610 -5.124 1.00 74.25 81 ALA A CA 1
ATOM 642 C C . ALA A 1 81 ? -0.981 2.663 -4.197 1.00 74.25 81 ALA A C 1
ATOM 644 O O . ALA A 1 81 ? -2.079 2.308 -4.621 1.00 74.25 81 ALA A O 1
ATOM 645 N N . LEU A 1 82 ? -0.808 3.122 -2.951 1.00 73.00 82 LEU A N 1
ATOM 646 C CA . LEU A 1 82 ? -1.893 3.363 -1.992 1.00 73.00 82 LEU A CA 1
ATOM 647 C C . LEU A 1 82 ? -2.399 4.813 -2.040 1.00 73.00 82 LEU A C 1
ATOM 649 O O . LEU A 1 82 ? -3.556 5.068 -1.721 1.00 73.00 82 LEU A O 1
ATOM 653 N N . VAL A 1 83 ? -1.543 5.758 -2.443 1.00 70.62 83 VAL A N 1
ATOM 654 C CA . VAL A 1 83 ? -1.832 7.200 -2.464 1.00 70.62 83 VAL A CA 1
ATOM 655 C C . VAL A 1 83 ? -1.648 7.746 -3.880 1.00 70.62 83 VAL A C 1
ATOM 657 O O . VAL A 1 83 ? -0.772 8.564 -4.158 1.00 70.62 83 VAL A O 1
ATOM 660 N N . THR A 1 84 ? -2.492 7.278 -4.796 1.00 64.00 84 THR A N 1
ATOM 661 C CA . THR A 1 84 ? -2.433 7.645 -6.220 1.00 64.00 84 THR A CA 1
ATOM 662 C C . THR A 1 84 ? -2.703 9.134 -6.454 1.00 64.00 84 THR A C 1
ATOM 664 O O . THR A 1 84 ? -2.078 9.741 -7.320 1.00 64.00 84 THR A O 1
ATOM 667 N N . GLY A 1 85 ? -3.580 9.740 -5.645 1.00 58.34 85 GLY A N 1
ATOM 668 C CA . GLY A 1 85 ? -3.985 11.143 -5.782 1.00 58.34 85 GLY A CA 1
ATOM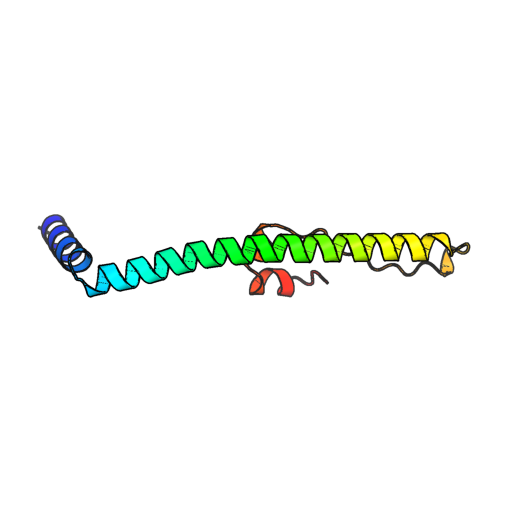 669 C C . GLY A 1 85 ? -2.904 12.168 -5.431 1.00 58.34 85 GLY A C 1
ATOM 670 O O . GLY A 1 85 ? -2.889 13.235 -6.023 1.00 58.34 85 GLY A O 1
ATOM 671 N N . ILE A 1 86 ? -1.984 11.851 -4.511 1.00 58.09 86 ILE A N 1
ATOM 672 C CA . ILE A 1 86 ? -0.877 12.758 -4.145 1.00 58.09 86 ILE A CA 1
ATOM 673 C C . ILE A 1 86 ? 0.365 12.439 -4.978 1.00 58.09 86 ILE A C 1
ATOM 675 O O . ILE A 1 86 ? 1.075 13.344 -5.395 1.00 58.09 86 ILE A O 1
ATOM 679 N N . ALA A 1 87 ? 0.634 11.158 -5.250 1.00 54.47 87 ALA A N 1
ATOM 680 C CA . ALA A 1 87 ? 1.861 10.741 -5.924 1.00 54.47 87 ALA A CA 1
ATOM 681 C C . ALA A 1 87 ? 1.933 11.147 -7.408 1.00 54.47 87 ALA A C 1
ATOM 683 O O . ALA A 1 87 ? 3.033 11.415 -7.892 1.00 54.47 87 ALA A O 1
ATOM 684 N N . ASN A 1 88 ? 0.794 11.215 -8.107 1.00 55.69 88 ASN A N 1
ATOM 685 C CA . ASN A 1 88 ? 0.735 11.676 -9.501 1.00 55.69 88 ASN A CA 1
ATOM 686 C C . ASN A 1 88 ? 0.853 13.205 -9.626 1.00 55.69 88 ASN A C 1
ATOM 688 O O . ASN A 1 88 ? 1.333 13.695 -10.643 1.00 55.69 88 ASN A O 1
ATOM 692 N N . ASP A 1 89 ? 0.467 13.953 -8.589 1.00 49.41 89 ASP A N 1
ATOM 693 C CA . ASP A 1 89 ? 0.405 15.424 -8.609 1.00 49.41 89 ASP A CA 1
ATOM 694 C C . ASP A 1 89 ? 1.778 16.089 -8.375 1.00 49.41 89 ASP A C 1
ATOM 696 O O . ASP A 1 89 ? 1.973 17.272 -8.631 1.00 49.41 89 ASP A O 1
ATOM 700 N N . ILE A 1 90 ? 2.778 15.309 -7.946 1.00 57.66 90 ILE A N 1
ATOM 701 C CA . ILE A 1 90 ? 4.167 15.768 -7.757 1.00 57.66 90 ILE A CA 1
ATOM 702 C C . ILE A 1 90 ? 4.996 15.724 -9.057 1.00 57.66 90 ILE A C 1
ATOM 704 O O . ILE A 1 90 ? 6.224 15.761 -9.002 1.00 57.66 90 ILE A O 1
ATOM 708 N N . GLY A 1 91 ? 4.354 15.607 -10.225 1.00 51.47 91 GLY A N 1
ATOM 709 C CA . GLY A 1 91 ? 5.040 15.618 -11.523 1.00 51.47 91 GLY A CA 1
ATOM 710 C C . GLY A 1 91 ? 5.896 14.376 -11.791 1.00 51.47 91 GLY A C 1
ATOM 711 O O . GLY A 1 91 ? 6.910 14.458 -12.477 1.00 51.47 91 GLY A O 1
ATOM 712 N N . ARG A 1 92 ? 5.512 13.219 -11.236 1.00 55.00 92 ARG A N 1
ATOM 713 C CA . ARG A 1 92 ? 6.142 11.921 -11.531 1.00 55.00 92 ARG A CA 1
ATOM 714 C C . ARG A 1 92 ? 5.567 11.348 -12.835 1.00 55.00 92 ARG A C 1
ATOM 716 O O . ARG A 1 92 ? 4.841 10.358 -12.786 1.00 55.00 92 ARG A O 1
ATOM 723 N N . THR A 1 93 ? 5.832 12.002 -13.964 1.00 43.94 93 THR A N 1
ATOM 724 C CA . THR A 1 93 ? 5.586 11.456 -15.314 1.00 43.94 93 THR A CA 1
ATOM 725 C C . THR A 1 93 ? 6.821 10.770 -15.856 1.00 43.94 93 THR A C 1
ATOM 727 O O . THR A 1 93 ? 7.927 11.297 -15.607 1.00 43.94 93 THR A O 1
#

pLDDT: mean 81.47, std 11.54, range [43.94, 96.56]

Sequence (93 aa):
MLKLIIEKELRETIGSSRFAISFGICALLIILAFYVGARNYQVTRAQYEAALAENLRQMEGITDWMMVDQHIFLPPLPIAALVTGIANDIGRT

Secondary structure (DSSP, 8-state):
-HHHHHHHHHHHHHH-HHHHHHHHHHHHHHHHHHHHHHHHHHHHHHHHHHHHHHHHHHHHT---GGG-----PPPPPGGGGT-HHHHTTT---